Protein AF-A0A8W8HTF1-F1 (afdb_monomer_lite)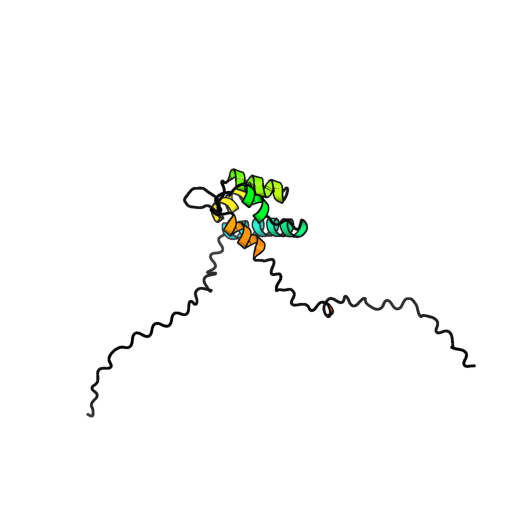

Radius of gyration: 29.57 Å; chains: 1; bounding box: 105×62×60 Å

Structure (mmCIF, N/CA/C/O backbone):
data_AF-A0A8W8HTF1-F1
#
_entry.id   AF-A0A8W8HTF1-F1
#
loop_
_atom_site.group_PDB
_atom_site.id
_atom_site.type_symbol
_atom_site.label_atom_id
_atom_site.label_alt_id
_atom_site.label_comp_id
_atom_site.label_asym_id
_atom_site.label_entity_id
_atom_site.label_seq_id
_atom_site.pdbx_PDB_ins_code
_atom_site.Cartn_x
_atom_site.Cartn_y
_atom_site.Cartn_z
_atom_site.occupancy
_atom_site.B_iso_or_equiv
_atom_site.auth_seq_id
_atom_site.auth_comp_id
_atom_site.auth_asym_id
_atom_site.auth_atom_id
_atom_site.pdbx_PDB_model_num
ATOM 1 N N . MET A 1 1 ? 49.459 -41.363 51.736 1.00 49.09 1 MET A N 1
ATOM 2 C CA . MET A 1 1 ? 48.622 -40.458 50.922 1.00 49.09 1 MET A CA 1
ATOM 3 C C . MET A 1 1 ? 47.721 -41.332 50.065 1.00 49.09 1 MET A C 1
ATOM 5 O O . MET A 1 1 ? 48.158 -41.874 49.061 1.00 49.09 1 MET A O 1
ATOM 9 N N . SER A 1 2 ? 46.520 -41.583 50.587 1.00 41.00 2 SER A N 1
ATOM 10 C CA . SER A 1 2 ? 45.342 -42.126 49.894 1.00 41.00 2 SER A CA 1
ATOM 11 C C . SER A 1 2 ? 44.974 -41.240 48.697 1.00 41.00 2 SER A C 1
ATOM 13 O O . SER A 1 2 ? 45.225 -40.044 48.755 1.00 41.00 2 SER A O 1
ATOM 15 N N . GLY A 1 3 ? 44.334 -41.679 47.624 1.00 37.00 3 GLY A N 1
ATOM 16 C CA . GLY A 1 3 ? 43.732 -42.953 47.269 1.00 37.00 3 GLY A CA 1
ATOM 17 C C . GLY A 1 3 ? 43.127 -42.813 45.860 1.00 37.00 3 GLY A C 1
ATOM 18 O O . GLY A 1 3 ? 42.951 -41.707 45.358 1.00 37.00 3 GLY A O 1
ATOM 19 N N . SER A 1 4 ? 42.873 -43.963 45.247 1.00 45.78 4 SER A N 1
ATOM 20 C CA . SER A 1 4 ? 42.176 -44.281 43.997 1.00 45.78 4 SER A CA 1
ATOM 21 C C . SER A 1 4 ? 41.142 -43.285 43.451 1.00 45.78 4 SER A C 1
ATOM 23 O O . SER A 1 4 ? 40.318 -42.770 44.200 1.00 45.78 4 SER A O 1
ATOM 25 N N . THR A 1 5 ? 41.034 -43.200 42.117 1.00 49.66 5 THR A N 1
ATOM 26 C CA . THR A 1 5 ? 39.832 -43.686 41.396 1.00 49.66 5 THR A CA 1
ATOM 27 C C . THR A 1 5 ? 40.019 -43.723 39.873 1.00 49.66 5 THR A C 1
ATOM 29 O O . THR A 1 5 ? 40.272 -42.724 39.209 1.00 49.66 5 THR A O 1
ATOM 32 N N . SER A 1 6 ? 39.856 -44.933 39.340 1.00 43.19 6 SER A N 1
ATOM 33 C CA . SER A 1 6 ? 39.466 -45.257 37.967 1.00 43.19 6 SER A CA 1
ATOM 34 C C . SER A 1 6 ? 38.016 -44.813 37.732 1.00 43.19 6 SER A C 1
ATOM 36 O O . SER A 1 6 ? 37.216 -44.880 38.666 1.00 43.19 6 SER A O 1
ATOM 38 N N . THR A 1 7 ? 37.633 -44.449 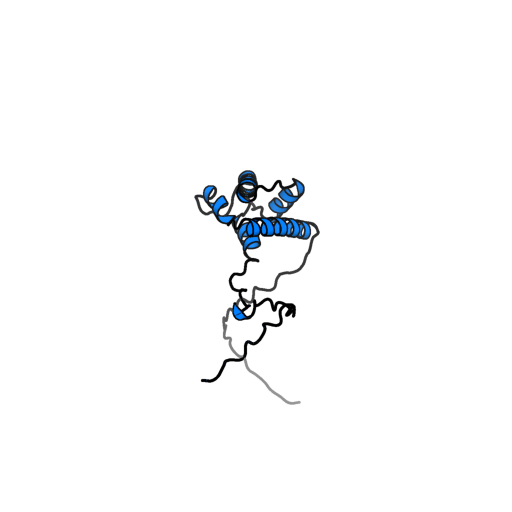36.504 1.00 54.41 7 THR A N 1
ATOM 39 C CA . THR A 1 7 ? 36.781 -45.268 35.604 1.00 54.41 7 THR A CA 1
ATOM 40 C C . THR A 1 7 ? 36.202 -44.390 34.490 1.00 54.41 7 THR A C 1
ATOM 42 O O . THR A 1 7 ? 35.588 -43.356 34.736 1.00 54.41 7 THR A O 1
ATOM 45 N N . PHE A 1 8 ? 36.403 -44.841 33.254 1.00 43.94 8 PHE A N 1
ATOM 46 C CA . PHE A 1 8 ? 35.753 -44.357 32.042 1.00 43.94 8 PHE A CA 1
ATOM 47 C C . PHE A 1 8 ? 34.225 -44.465 32.149 1.00 43.94 8 PHE A C 1
ATOM 49 O O . PHE A 1 8 ? 33.710 -45.532 32.478 1.00 43.94 8 PHE A O 1
ATOM 56 N N . LEU A 1 9 ? 33.499 -43.411 31.769 1.00 53.47 9 LEU A N 1
ATOM 57 C CA . LEU A 1 9 ? 32.093 -43.524 31.388 1.00 53.47 9 LEU A CA 1
ATOM 58 C C . LEU A 1 9 ? 31.930 -43.136 29.921 1.00 53.47 9 LEU A C 1
ATOM 60 O O . LEU A 1 9 ? 32.195 -42.010 29.503 1.00 53.47 9 LEU A O 1
ATOM 64 N N . ASN A 1 10 ? 31.533 -44.157 29.167 1.00 48.06 10 ASN A N 1
ATOM 65 C CA . ASN A 1 10 ? 31.105 -44.114 27.784 1.00 48.06 10 ASN A CA 1
ATOM 66 C C . ASN A 1 10 ? 29.938 -43.148 27.578 1.00 48.06 10 ASN A C 1
ATOM 68 O O . ASN A 1 10 ? 29.129 -42.897 28.470 1.00 48.06 10 ASN A O 1
ATOM 72 N N . GLY A 1 11 ? 29.871 -42.651 26.347 1.00 47.69 11 GLY A N 1
ATOM 73 C CA . GLY A 1 11 ? 28.908 -41.672 25.896 1.00 47.69 11 GLY A CA 1
ATOM 74 C C . GLY A 1 11 ? 27.442 -42.077 26.015 1.00 47.69 11 GLY A C 1
ATOM 75 O O . GLY A 1 11 ? 27.052 -43.243 26.036 1.00 47.69 11 GLY A O 1
ATOM 76 N N . SER A 1 12 ? 26.617 -41.041 25.982 1.00 51.06 12 SER A N 1
ATOM 77 C CA . SER A 1 12 ? 25.274 -41.077 25.425 1.00 51.06 12 SER A CA 1
ATOM 78 C C . SER A 1 12 ? 25.000 -39.694 24.850 1.00 51.06 12 SER A C 1
ATOM 80 O O . SER A 1 12 ? 24.803 -38.718 25.569 1.00 51.06 12 SER A O 1
ATOM 82 N N . CYS A 1 13 ? 25.084 -39.619 23.523 1.00 42.25 13 CYS A N 1
ATOM 83 C CA . CYS A 1 13 ? 24.590 -38.516 22.716 1.00 42.25 13 CYS A CA 1
ATOM 84 C C . CYS A 1 13 ? 23.071 -38.435 22.926 1.00 42.25 13 CYS A C 1
ATOM 86 O O . CYS A 1 13 ? 22.322 -39.252 22.396 1.00 42.25 13 CYS A O 1
ATOM 88 N N . GLY A 1 14 ? 22.634 -37.498 23.765 1.00 44.41 14 GLY A N 1
ATOM 89 C CA . GLY A 1 14 ? 21.229 -37.201 24.028 1.00 44.41 14 GLY A CA 1
ATOM 90 C C . GLY A 1 14 ? 20.835 -35.906 23.337 1.00 44.41 14 GLY A C 1
ATOM 91 O O . GLY A 1 14 ? 20.851 -34.840 23.943 1.00 44.41 14 GLY A O 1
ATOM 92 N N . PHE A 1 15 ? 20.514 -36.015 22.052 1.00 45.25 15 PHE A N 1
ATOM 93 C CA . PHE A 1 15 ? 19.847 -34.993 21.258 1.00 45.25 15 PHE A CA 1
ATOM 94 C C . PHE A 1 15 ? 18.491 -34.653 21.896 1.00 45.25 15 PHE A C 1
ATOM 96 O O . PHE A 1 15 ? 17.533 -35.412 21.775 1.00 45.25 15 PHE A O 1
ATOM 103 N N . LEU A 1 16 ? 18.406 -33.506 22.567 1.00 46.25 16 LEU A N 1
ATOM 104 C CA . LEU A 1 16 ? 17.140 -32.828 22.833 1.00 46.25 16 LEU A CA 1
ATOM 105 C C . LEU A 1 16 ? 17.274 -31.382 22.368 1.00 46.25 16 LEU A C 1
ATOM 107 O O . LEU A 1 16 ? 17.712 -30.483 23.082 1.00 46.25 16 LEU A O 1
ATOM 111 N N . SER A 1 17 ? 16.903 -31.194 21.105 1.00 52.06 17 SER A N 1
ATOM 112 C CA . SER A 1 17 ? 16.544 -29.914 20.523 1.00 52.06 17 SER A CA 1
ATOM 113 C C . SER A 1 17 ? 15.465 -29.239 21.369 1.00 52.06 17 SER A C 1
ATOM 115 O O . SER A 1 17 ? 14.351 -29.752 21.472 1.00 52.06 17 SER A O 1
ATOM 117 N N . ASN A 1 18 ? 15.747 -28.051 21.895 1.00 42.69 18 ASN A N 1
ATOM 118 C CA . ASN A 1 18 ? 14.688 -27.076 22.099 1.00 42.69 18 ASN A CA 1
ATOM 119 C C . ASN A 1 18 ? 15.193 -25.688 21.713 1.00 42.69 18 ASN A C 1
ATOM 121 O O . ASN A 1 18 ? 16.016 -25.064 22.381 1.00 42.69 18 ASN A O 1
ATOM 125 N N . THR A 1 19 ? 14.724 -25.262 20.551 1.00 51.53 19 THR A N 1
ATOM 126 C CA . THR A 1 19 ? 14.964 -23.982 19.905 1.00 51.53 19 THR A CA 1
ATOM 127 C C . THR A 1 19 ? 14.493 -22.830 20.789 1.00 51.53 19 THR A C 1
ATOM 129 O O . THR A 1 19 ? 13.339 -22.417 20.736 1.00 51.53 19 THR A O 1
ATOM 132 N N . GLY A 1 20 ? 15.417 -22.264 21.560 1.00 42.28 20 GLY A N 1
ATOM 133 C CA . GLY A 1 20 ? 15.279 -20.965 22.216 1.00 42.28 20 GLY A CA 1
ATOM 134 C C . GLY A 1 20 ? 15.794 -19.812 21.351 1.00 42.28 20 GLY A C 1
ATOM 135 O O . GLY A 1 20 ? 16.484 -18.935 21.854 1.00 42.28 20 GLY A O 1
ATOM 136 N N . HIS A 1 21 ? 15.509 -19.798 20.045 1.00 46.66 21 HIS A N 1
ATOM 137 C CA . HIS A 1 21 ? 15.813 -18.648 19.183 1.00 46.66 21 HIS A CA 1
ATOM 138 C C . HIS A 1 21 ? 14.661 -17.644 19.235 1.00 46.66 21 HIS A C 1
ATOM 140 O O . HIS A 1 21 ? 13.911 -17.492 18.281 1.00 46.66 21 HIS A O 1
ATOM 146 N N . ASN A 1 22 ? 14.501 -16.973 20.372 1.00 49.28 22 ASN A N 1
ATOM 147 C CA . ASN A 1 22 ? 13.604 -15.823 20.499 1.00 49.28 22 ASN A CA 1
ATOM 148 C C . ASN A 1 22 ? 14.156 -14.831 21.523 1.00 49.28 22 ASN A C 1
ATOM 150 O O . ASN A 1 22 ? 13.495 -14.532 22.504 1.00 49.28 22 ASN A O 1
ATOM 154 N N . CYS A 1 23 ? 15.384 -14.345 21.328 1.00 44.12 23 CYS A N 1
ATOM 155 C CA . CYS A 1 23 ? 15.911 -13.175 22.044 1.00 44.12 23 CYS A CA 1
ATOM 156 C C . CYS A 1 23 ? 17.149 -12.620 21.320 1.00 44.12 23 CYS A C 1
ATOM 158 O O . CYS A 1 23 ? 18.256 -12.610 21.849 1.00 44.12 23 CYS A O 1
ATOM 160 N N . VAL A 1 24 ? 16.972 -12.152 20.081 1.00 40.81 24 VAL A N 1
ATOM 161 C CA . VAL A 1 24 ? 17.959 -11.275 19.426 1.00 40.81 24 VAL A CA 1
ATOM 162 C C . VAL A 1 24 ? 17.253 -10.031 18.887 1.00 40.81 24 VAL A C 1
ATOM 164 O O . VAL A 1 24 ? 17.416 -9.648 17.739 1.00 40.81 24 VAL A O 1
ATOM 167 N N . TRP A 1 25 ? 16.506 -9.329 19.744 1.00 41.78 25 TRP A N 1
ATOM 168 C CA . TRP A 1 25 ? 16.214 -7.904 19.525 1.00 41.78 25 TRP A CA 1
ATOM 169 C C . TRP A 1 25 ? 17.401 -7.066 20.007 1.00 41.78 25 TRP A C 1
ATOM 171 O O . TRP A 1 25 ? 17.252 -6.122 20.776 1.00 41.78 25 TRP A O 1
ATOM 181 N N . ARG A 1 26 ? 18.615 -7.470 19.610 1.00 43.00 26 ARG A N 1
ATOM 182 C CA . ARG A 1 26 ? 19.876 -6.819 19.963 1.00 43.00 26 ARG A CA 1
ATOM 183 C C . ARG A 1 26 ? 19.874 -5.437 19.324 1.00 43.00 26 ARG A C 1
ATOM 185 O O . ARG A 1 26 ? 20.237 -5.271 18.164 1.00 43.00 26 ARG A O 1
ATOM 192 N N . ILE A 1 27 ? 19.415 -4.474 20.114 1.00 49.47 27 ILE A N 1
ATOM 193 C CA . ILE A 1 27 ? 19.353 -3.045 19.842 1.00 49.47 27 ILE A CA 1
ATOM 194 C C . ILE A 1 27 ? 20.704 -2.593 19.280 1.00 49.47 27 ILE A C 1
ATOM 196 O O . ILE A 1 27 ? 21.674 -2.368 19.999 1.00 49.47 27 ILE A O 1
ATOM 200 N N . ARG A 1 28 ? 20.756 -2.442 17.961 1.00 45.03 28 ARG A N 1
ATOM 201 C CA . ARG A 1 28 ? 21.493 -1.355 17.330 1.00 45.03 28 ARG A CA 1
ATOM 202 C C . ARG A 1 28 ? 20.441 -0.450 16.724 1.00 45.03 28 ARG A C 1
ATOM 204 O O . ARG A 1 28 ? 20.065 -0.612 15.569 1.00 45.03 28 ARG A O 1
ATOM 211 N N . LEU A 1 29 ? 19.920 0.459 17.545 1.00 49.69 29 LEU A N 1
ATOM 212 C CA . LEU A 1 29 ? 19.063 1.530 17.062 1.00 49.69 29 LEU A CA 1
ATOM 213 C C . LEU A 1 29 ? 19.958 2.518 16.310 1.00 49.69 29 LEU A C 1
ATOM 215 O O . LEU A 1 29 ? 20.513 3.452 16.879 1.00 49.69 29 LEU A O 1
ATOM 219 N N . THR A 1 30 ? 20.184 2.246 15.031 1.00 66.06 30 THR A N 1
ATOM 220 C CA . THR A 1 30 ? 20.751 3.231 14.116 1.00 66.06 30 THR A CA 1
ATOM 221 C C . THR A 1 30 ? 19.674 4.279 13.835 1.00 66.06 30 THR A C 1
ATOM 223 O O . THR A 1 30 ? 18.484 3.961 13.811 1.00 66.06 30 THR A O 1
ATOM 226 N N . MET A 1 31 ? 20.054 5.541 13.620 1.00 63.78 31 MET A N 1
ATOM 227 C CA . MET A 1 31 ? 19.083 6.609 13.332 1.00 63.78 31 MET A CA 1
ATOM 228 C C . MET A 1 31 ? 18.184 6.268 12.129 1.00 63.78 31 MET A C 1
ATOM 230 O O . MET A 1 31 ? 16.997 6.577 12.143 1.00 63.78 31 MET A O 1
ATOM 234 N N . ALA A 1 32 ? 18.714 5.543 11.137 1.00 66.06 32 ALA A N 1
ATOM 235 C CA . ALA A 1 32 ? 17.951 5.042 9.994 1.00 66.06 32 ALA A CA 1
ATOM 236 C C . ALA A 1 32 ? 16.826 4.067 10.399 1.00 66.06 32 ALA A C 1
ATOM 238 O O . ALA A 1 32 ? 15.717 4.154 9.876 1.00 66.06 32 ALA A O 1
ATOM 239 N N . ALA A 1 33 ? 17.074 3.184 11.374 1.00 72.19 33 ALA A N 1
ATOM 240 C CA . ALA A 1 33 ? 16.054 2.269 11.883 1.00 72.19 33 ALA A CA 1
ATOM 241 C C . ALA A 1 33 ? 14.939 3.010 12.642 1.00 72.19 33 ALA A C 1
ATOM 243 O O . ALA A 1 33 ? 13.774 2.635 12.530 1.00 72.19 33 ALA A O 1
ATOM 244 N N . ALA A 1 34 ? 15.274 4.083 13.367 1.00 77.81 34 ALA A N 1
ATOM 245 C CA . ALA A 1 34 ? 14.283 4.913 14.055 1.00 77.81 34 ALA A CA 1
ATOM 246 C C . ALA A 1 34 ? 13.373 5.666 13.066 1.00 77.81 34 ALA A C 1
ATOM 248 O O . ALA A 1 34 ? 12.158 5.715 13.258 1.00 77.81 34 ALA A O 1
ATOM 249 N N . VAL A 1 35 ? 13.936 6.196 11.973 1.00 82.25 35 VAL A N 1
ATOM 250 C CA . VAL A 1 35 ? 13.150 6.836 10.904 1.00 82.25 35 VAL A CA 1
ATOM 251 C C . VAL A 1 35 ? 12.218 5.821 10.237 1.00 82.25 35 VAL A C 1
ATOM 253 O O . VAL A 1 35 ? 11.025 6.094 10.107 1.00 82.25 35 VAL A O 1
ATOM 256 N N . ALA A 1 36 ? 12.716 4.622 9.908 1.00 85.25 36 ALA A N 1
ATOM 257 C CA . ALA A 1 36 ? 11.899 3.551 9.330 1.00 85.25 36 ALA A CA 1
ATOM 258 C C . ALA A 1 36 ? 10.686 3.206 10.213 1.00 85.25 36 ALA A C 1
ATOM 260 O O . ALA A 1 36 ? 9.559 3.135 9.725 1.00 85.25 36 ALA A O 1
ATOM 261 N N . GLN A 1 37 ? 10.895 3.079 11.528 1.00 85.44 37 GLN A N 1
ATOM 262 C CA . GLN A 1 37 ? 9.817 2.820 12.488 1.00 85.44 37 GLN A CA 1
ATOM 263 C C . GLN A 1 37 ? 8.781 3.952 12.545 1.00 85.44 37 GLN A C 1
ATOM 265 O O . GLN A 1 37 ? 7.583 3.689 12.693 1.00 85.44 37 GLN A O 1
ATOM 270 N N . GLY A 1 38 ? 9.214 5.209 12.419 1.00 87.88 38 GLY A N 1
ATOM 271 C CA . GLY A 1 38 ? 8.312 6.360 12.354 1.00 87.88 38 GLY A CA 1
ATOM 272 C C . GLY A 1 38 ? 7.406 6.312 11.122 1.00 87.88 38 GLY A C 1
ATOM 273 O O . GLY A 1 38 ? 6.192 6.505 11.228 1.00 87.88 38 GLY A O 1
ATOM 274 N N . VAL A 1 39 ? 7.977 5.986 9.961 1.00 88.88 39 VAL A N 1
ATOM 275 C CA . VAL A 1 39 ? 7.235 5.829 8.702 1.00 88.88 39 VAL A CA 1
ATOM 276 C C . VAL A 1 39 ? 6.259 4.651 8.781 1.00 88.88 39 VAL A C 1
ATOM 278 O O . VAL A 1 39 ? 5.079 4.806 8.467 1.00 88.88 39 VAL A O 1
ATOM 281 N N . GLU A 1 40 ? 6.703 3.500 9.284 1.00 89.69 40 GLU A N 1
ATOM 282 C CA . GLU A 1 40 ? 5.856 2.318 9.496 1.00 89.69 40 GLU A CA 1
ATOM 283 C C . GLU A 1 40 ? 4.691 2.604 10.442 1.00 89.69 40 GLU A C 1
ATOM 285 O O . GLU A 1 40 ? 3.563 2.192 10.183 1.00 89.69 40 GLU A O 1
ATOM 290 N N . SER A 1 41 ? 4.929 3.368 11.509 1.00 88.81 41 SER A N 1
ATOM 291 C CA . SER A 1 41 ? 3.881 3.754 12.456 1.00 88.81 41 SER A CA 1
ATOM 292 C C . SER A 1 41 ? 2.828 4.651 11.804 1.00 88.81 41 SER A C 1
ATOM 294 O O . SER A 1 41 ? 1.634 4.457 12.030 1.00 88.81 41 SER A O 1
ATOM 296 N N . ARG A 1 42 ? 3.238 5.590 10.939 1.00 88.88 42 ARG A N 1
ATOM 297 C CA . ARG A 1 42 ? 2.306 6.419 10.152 1.00 88.88 42 ARG A CA 1
ATOM 298 C C . ARG A 1 42 ? 1.464 5.566 9.204 1.00 88.88 42 ARG A C 1
ATOM 300 O O . ARG A 1 42 ? 0.241 5.702 9.183 1.00 88.88 42 ARG A O 1
ATOM 307 N N . ILE A 1 43 ? 2.108 4.668 8.458 1.00 90.19 43 ILE A N 1
ATOM 308 C CA . ILE A 1 43 ? 1.449 3.726 7.541 1.00 90.19 43 ILE A CA 1
ATOM 309 C C . ILE A 1 43 ? 0.444 2.856 8.304 1.00 90.19 43 ILE A C 1
ATOM 311 O O . ILE A 1 43 ? -0.699 2.716 7.870 1.00 90.19 43 ILE A O 1
ATOM 315 N N . ARG A 1 44 ? 0.833 2.333 9.470 1.00 88.12 44 ARG A N 1
ATOM 316 C CA . ARG A 1 44 ? -0.020 1.514 10.336 1.00 88.12 44 ARG A CA 1
ATOM 317 C C . ARG A 1 44 ? -1.268 2.268 10.778 1.00 88.12 44 ARG A C 1
ATOM 319 O O . ARG A 1 44 ? -2.371 1.751 10.618 1.00 88.12 44 ARG A O 1
ATOM 326 N N . THR A 1 45 ? -1.118 3.493 11.280 1.00 87.19 45 THR A N 1
ATOM 327 C CA . THR A 1 45 ? -2.257 4.324 11.701 1.00 87.19 45 THR A CA 1
ATOM 328 C C . THR A 1 45 ? -3.234 4.548 10.547 1.00 87.19 45 THR A C 1
ATOM 330 O O . THR A 1 45 ? -4.446 4.422 10.728 1.00 87.19 45 THR A O 1
ATOM 333 N N . LEU A 1 46 ? -2.729 4.815 9.339 1.00 89.12 46 LEU A N 1
ATOM 334 C CA . LEU A 1 46 ? -3.565 5.010 8.152 1.00 89.12 46 LEU A CA 1
ATOM 335 C C . LEU A 1 46 ? -4.285 3.727 7.727 1.00 89.12 46 LEU A C 1
ATOM 337 O O . LEU A 1 46 ? -5.490 3.764 7.474 1.00 89.12 46 LEU A O 1
ATOM 341 N N . ALA A 1 47 ? -3.578 2.597 7.689 1.00 88.31 47 ALA A N 1
ATOM 342 C CA . ALA A 1 47 ? -4.157 1.299 7.354 1.00 88.31 47 ALA A CA 1
ATOM 343 C C . ALA A 1 47 ? -5.272 0.909 8.338 1.00 88.31 47 ALA A C 1
ATOM 345 O O . ALA A 1 47 ? -6.345 0.470 7.923 1.00 88.31 47 ALA A O 1
ATOM 346 N N . GLN A 1 48 ? -5.059 1.152 9.635 1.00 85.50 48 GLN A N 1
ATOM 347 C CA . GLN A 1 48 ? -6.049 0.899 10.684 1.00 85.50 48 GLN A CA 1
ATOM 348 C C . GLN A 1 48 ? -7.255 1.835 10.588 1.00 85.50 48 GLN A C 1
ATOM 350 O O . GLN A 1 48 ? -8.391 1.371 10.684 1.00 85.50 48 GLN A O 1
ATOM 355 N N . THR A 1 49 ? -7.023 3.129 10.353 1.00 86.25 49 THR A N 1
ATOM 356 C CA . THR A 1 49 ? -8.090 4.135 10.217 1.00 86.25 49 THR A CA 1
ATOM 357 C C . THR A 1 49 ? -8.993 3.812 9.032 1.00 86.25 49 THR A C 1
ATOM 359 O O . THR A 1 49 ? -10.214 3.863 9.145 1.00 86.25 49 THR A O 1
ATOM 362 N N . LYS A 1 50 ? -8.394 3.416 7.904 1.00 87.25 50 LYS A N 1
ATOM 363 C CA . LYS A 1 50 ? -9.125 3.055 6.685 1.00 87.25 50 LYS A CA 1
ATOM 364 C C . LYS A 1 50 ? -9.639 1.611 6.684 1.00 87.25 50 LYS A C 1
ATOM 366 O O . LYS A 1 50 ? -10.403 1.256 5.795 1.00 87.25 50 LYS A O 1
ATOM 371 N N . ARG A 1 51 ? -9.240 0.788 7.664 1.00 85.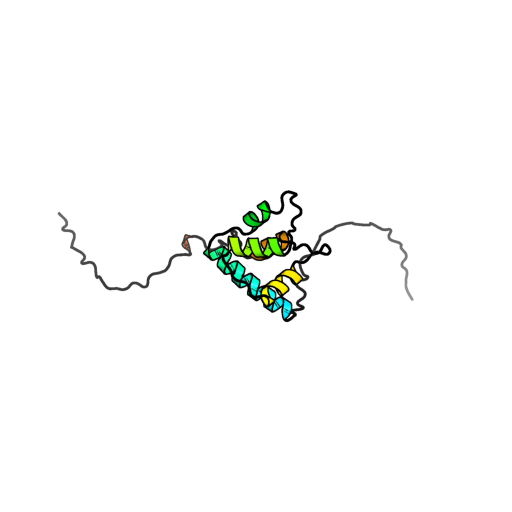56 51 ARG A N 1
ATOM 372 C CA . ARG A 1 51 ? -9.548 -0.654 7.754 1.00 85.56 51 ARG A CA 1
ATOM 373 C C . ARG A 1 51 ? -9.138 -1.435 6.499 1.00 85.56 51 ARG A C 1
ATOM 375 O O . ARG A 1 51 ? -9.839 -2.346 6.068 1.00 85.56 51 ARG A O 1
ATOM 382 N N . ILE A 1 52 ? -7.985 -1.089 5.931 1.00 87.56 52 ILE A N 1
ATOM 383 C CA . ILE A 1 52 ? -7.482 -1.679 4.687 1.00 87.56 52 ILE A CA 1
ATOM 384 C C . ILE A 1 52 ? -6.441 -2.755 4.993 1.00 87.56 52 ILE A C 1
ATOM 386 O O . ILE A 1 52 ? -5.504 -2.523 5.755 1.00 87.56 52 ILE A O 1
ATOM 390 N N . ARG A 1 53 ? -6.573 -3.920 4.347 1.00 87.25 53 ARG A N 1
ATOM 391 C CA . ARG A 1 53 ? -5.539 -4.961 4.333 1.00 87.25 53 ARG A CA 1
ATOM 392 C C . ARG A 1 53 ? -4.573 -4.688 3.187 1.00 87.25 53 ARG A C 1
ATOM 394 O O . ARG A 1 53 ? -4.894 -4.924 2.027 1.00 87.25 53 ARG A O 1
ATOM 401 N N . ILE A 1 54 ? -3.380 -4.195 3.508 1.00 88.62 54 ILE A N 1
ATOM 402 C CA . ILE A 1 54 ? -2.391 -3.803 2.489 1.00 88.62 54 ILE A CA 1
ATOM 403 C C . ILE A 1 54 ? -1.940 -5.020 1.663 1.00 88.62 54 ILE A C 1
ATOM 405 O O . ILE A 1 54 ? -1.709 -4.910 0.462 1.00 88.62 54 ILE A O 1
ATOM 409 N N . LYS A 1 55 ? -1.895 -6.203 2.288 1.00 89.81 55 LYS A N 1
ATOM 410 C CA . LYS A 1 55 ? -1.531 -7.469 1.643 1.00 89.81 55 LYS A CA 1
ATOM 411 C C . LYS A 1 55 ? -2.350 -7.772 0.383 1.00 89.81 55 LYS A C 1
ATOM 413 O O . LYS A 1 55 ? -1.800 -8.349 -0.549 1.00 89.81 55 LYS A O 1
ATOM 418 N N . ASP A 1 56 ? -3.628 -7.403 0.344 1.00 90.50 56 ASP A N 1
ATOM 419 C CA . ASP A 1 56 ? -4.510 -7.723 -0.786 1.00 90.50 56 ASP A CA 1
ATOM 420 C C . ASP A 1 56 ? -4.098 -6.957 -2.054 1.00 90.50 56 ASP A C 1
ATOM 422 O O . ASP A 1 56 ? -4.100 -7.525 -3.138 1.00 90.50 56 ASP A O 1
ATOM 426 N N . TYR A 1 57 ? -3.594 -5.728 -1.913 1.00 91.75 57 TYR A N 1
ATOM 427 C CA . TYR A 1 57 ? -3.109 -4.919 -3.040 1.00 91.75 57 TYR A CA 1
ATOM 428 C C . TYR A 1 57 ? -1.817 -5.463 -3.658 1.00 91.75 57 TYR A C 1
ATOM 430 O O . TYR A 1 57 ? -1.564 -5.270 -4.844 1.00 91.75 57 TYR A O 1
ATOM 438 N N . PHE A 1 58 ? -0.985 -6.144 -2.868 1.00 90.94 58 PHE A N 1
ATOM 439 C CA . PHE A 1 58 ? 0.249 -6.749 -3.371 1.00 90.94 58 PHE A CA 1
ATOM 440 C C . PHE A 1 58 ? 0.006 -8.078 -4.099 1.00 90.94 58 PHE A C 1
ATOM 442 O O . PHE A 1 58 ? 0.804 -8.450 -4.960 1.00 90.94 58 PHE A O 1
ATOM 449 N N . GLN A 1 59 ? -1.091 -8.780 -3.792 1.00 89.38 59 GLN A N 1
ATOM 450 C CA . GLN A 1 59 ? -1.418 -10.071 -4.413 1.00 89.38 59 GLN A CA 1
ATOM 451 C C . GLN A 1 59 ? -1.662 -9.950 -5.924 1.00 89.38 59 GLN A C 1
ATOM 453 O O . GLN A 1 59 ? -1.315 -10.868 -6.664 1.00 89.38 59 GLN A O 1
ATOM 458 N N . ASP A 1 60 ? -2.171 -8.808 -6.393 1.00 88.94 60 ASP A N 1
ATOM 459 C CA . ASP A 1 60 ? -2.403 -8.561 -7.822 1.00 88.94 60 ASP A CA 1
ATOM 460 C C . ASP A 1 60 ? -1.100 -8.538 -8.643 1.00 88.94 60 ASP A C 1
ATOM 462 O O . ASP A 1 60 ? -1.081 -8.912 -9.822 1.00 88.94 60 ASP A O 1
ATOM 466 N N . PHE A 1 61 ? 0.005 -8.120 -8.018 1.00 87.19 61 PHE A N 1
ATOM 467 C CA . PHE A 1 61 ? 1.319 -8.028 -8.657 1.00 87.19 61 PHE A CA 1
ATOM 468 C C . PHE A 1 61 ? 2.145 -9.309 -8.504 1.00 87.19 61 PHE A C 1
ATOM 470 O O . PHE A 1 61 ? 2.962 -9.608 -9.375 1.00 87.19 61 PHE A O 1
ATOM 477 N N . ASP A 1 62 ? 1.911 -10.092 -7.449 1.00 89.06 62 ASP A N 1
ATOM 478 C CA . ASP A 1 62 ? 2.647 -11.324 -7.158 1.00 89.06 62 ASP A CA 1
ATOM 479 C C . ASP A 1 62 ? 1.853 -12.594 -7.513 1.00 89.06 62 ASP A C 1
ATOM 481 O O . ASP A 1 62 ? 1.453 -13.394 -6.664 1.00 89.06 62 ASP A O 1
ATOM 485 N N . LYS A 1 63 ? 1.650 -12.814 -8.817 1.00 87.50 63 LYS A N 1
ATOM 486 C CA . LYS A 1 63 ? 0.908 -13.983 -9.331 1.00 87.50 63 LYS A CA 1
ATOM 487 C C . LYS A 1 63 ? 1.566 -15.322 -8.986 1.00 87.50 63 LYS A C 1
ATOM 489 O O . LYS A 1 63 ? 0.876 -16.331 -8.856 1.00 87.50 63 LYS A O 1
ATOM 494 N N . LEU A 1 64 ? 2.894 -15.335 -8.860 1.00 88.56 64 LEU A N 1
ATOM 495 C CA . LEU A 1 64 ? 3.682 -16.533 -8.558 1.00 88.56 64 LEU A CA 1
ATOM 496 C C . LEU A 1 64 ? 3.834 -16.780 -7.050 1.00 88.56 64 LEU A C 1
ATOM 498 O O . LEU A 1 64 ? 4.431 -17.785 -6.671 1.00 88.56 64 LEU A O 1
ATOM 502 N N . LYS A 1 65 ? 3.283 -15.905 -6.194 1.00 85.69 65 LYS A N 1
ATOM 503 C CA . LYS A 1 65 ? 3.403 -15.972 -4.728 1.00 85.69 65 LYS A CA 1
ATOM 504 C C . LYS A 1 65 ? 4.864 -16.014 -4.256 1.00 85.69 65 LYS A C 1
ATOM 506 O O . LYS A 1 65 ? 5.196 -16.723 -3.306 1.00 85.69 65 LYS A O 1
ATOM 511 N N . GLY A 1 66 ? 5.740 -15.274 -4.933 1.00 86.69 66 GLY A N 1
ATOM 512 C CA . GLY A 1 66 ? 7.158 -15.152 -4.595 1.00 86.69 66 GLY A CA 1
ATOM 513 C C . GLY A 1 66 ? 7.432 -14.277 -3.366 1.00 86.69 66 GLY A C 1
ATOM 514 O O . GLY A 1 66 ? 8.544 -14.288 -2.843 1.00 86.69 66 GLY A O 1
ATOM 515 N N . GLY A 1 67 ? 6.444 -13.520 -2.889 1.00 89.69 67 GLY A N 1
ATOM 516 C CA . GLY A 1 67 ? 6.542 -12.652 -1.718 1.00 89.69 67 GLY A CA 1
ATOM 517 C C . GLY A 1 67 ? 7.370 -11.382 -1.937 1.00 89.69 67 GLY A C 1
ATOM 518 O O . GLY A 1 67 ? 7.728 -10.710 -0.968 1.00 89.69 67 GLY A O 1
ATOM 519 N N . ALA A 1 68 ? 7.680 -11.042 -3.190 1.00 91.38 68 ALA A N 1
ATOM 520 C CA . ALA A 1 68 ? 8.474 -9.876 -3.556 1.00 91.38 68 ALA A CA 1
ATOM 521 C C . ALA A 1 68 ? 7.869 -9.137 -4.756 1.00 91.38 68 ALA A C 1
ATOM 523 O O . ALA A 1 68 ? 7.283 -9.748 -5.645 1.00 91.38 68 ALA A O 1
ATOM 524 N N . VAL A 1 69 ? 8.033 -7.816 -4.782 1.00 92.88 69 VAL A N 1
ATOM 525 C CA . VAL A 1 69 ? 7.559 -6.934 -5.860 1.00 92.88 69 VAL A CA 1
ATOM 526 C C . VAL A 1 69 ? 8.651 -5.946 -6.254 1.00 92.88 69 VAL A C 1
ATOM 528 O O . VAL A 1 69 ? 9.603 -5.717 -5.508 1.00 92.88 69 VAL A O 1
ATOM 531 N N . THR A 1 70 ? 8.539 -5.345 -7.436 1.00 92.94 70 THR A N 1
ATOM 532 C CA . THR A 1 70 ? 9.472 -4.279 -7.843 1.00 92.94 70 THR A CA 1
ATOM 533 C C . THR A 1 70 ? 9.241 -2.998 -7.035 1.00 92.94 70 THR A C 1
ATOM 535 O O . THR A 1 70 ? 8.141 -2.759 -6.537 1.00 92.94 70 THR A O 1
ATOM 538 N N . GLU A 1 71 ? 10.259 -2.141 -6.937 1.00 91.25 71 GLU A N 1
ATOM 539 C CA . GLU A 1 71 ? 10.196 -0.862 -6.210 1.00 91.25 71 GLU A CA 1
ATOM 540 C C . GLU A 1 71 ? 9.004 0.010 -6.647 1.00 91.25 71 GLU A C 1
ATOM 542 O O . GLU A 1 71 ? 8.202 0.458 -5.827 1.00 91.25 71 GLU A O 1
ATOM 547 N N . ASN A 1 72 ? 8.827 0.181 -7.958 1.00 91.12 72 ASN A N 1
ATOM 548 C CA . ASN A 1 72 ? 7.739 0.989 -8.507 1.00 91.12 72 ASN A CA 1
ATOM 549 C C . ASN A 1 72 ? 6.358 0.408 -8.174 1.00 91.12 72 ASN A C 1
ATOM 551 O O . ASN A 1 72 ? 5.426 1.150 -7.862 1.00 91.12 72 ASN A O 1
ATOM 555 N N . GLN A 1 73 ? 6.216 -0.921 -8.226 1.00 91.94 73 GLN A N 1
ATOM 556 C CA . GLN A 1 73 ? 4.975 -1.591 -7.830 1.00 91.94 73 GLN A CA 1
ATOM 557 C C . GLN A 1 73 ? 4.716 -1.406 -6.336 1.00 91.94 73 GLN A C 1
ATOM 559 O O . GLN A 1 73 ? 3.577 -1.148 -5.955 1.00 91.94 73 GLN A O 1
ATOM 564 N N . PHE A 1 74 ? 5.762 -1.467 -5.506 1.00 92.06 74 PHE A N 1
ATOM 565 C CA . PHE A 1 74 ? 5.644 -1.297 -4.065 1.00 92.06 74 PHE A CA 1
ATOM 566 C C . PHE A 1 74 ? 5.035 0.059 -3.696 1.00 92.06 74 PHE A C 1
ATOM 568 O O . PHE A 1 74 ? 3.997 0.121 -3.032 1.00 92.06 74 PHE A O 1
ATOM 575 N N . PHE A 1 75 ? 5.611 1.150 -4.204 1.00 90.44 75 PHE A N 1
ATOM 576 C CA . PHE A 1 75 ? 5.097 2.494 -3.931 1.00 90.44 75 PHE A CA 1
ATOM 577 C C . PHE A 1 75 ? 3.725 2.742 -4.558 1.00 90.44 75 PHE A C 1
ATOM 579 O O . PHE A 1 75 ? 2.875 3.385 -3.941 1.00 90.44 75 PHE A O 1
ATOM 586 N N . ARG A 1 76 ? 3.458 2.181 -5.744 1.00 90.94 76 ARG A N 1
ATOM 587 C CA . ARG A 1 76 ? 2.136 2.274 -6.375 1.00 90.94 76 ARG A CA 1
ATOM 588 C C . ARG A 1 76 ? 1.053 1.576 -5.548 1.00 90.94 76 ARG A C 1
ATOM 590 O O . ARG A 1 76 ? -0.051 2.108 -5.441 1.00 90.94 76 ARG A O 1
ATOM 597 N N . CYS A 1 77 ? 1.361 0.435 -4.929 1.00 91.31 77 CYS A N 1
ATOM 598 C CA . CYS A 1 77 ? 0.444 -0.247 -4.012 1.00 91.31 77 CYS A CA 1
ATOM 599 C C . CYS A 1 77 ? 0.157 0.608 -2.777 1.00 91.31 77 CYS A C 1
ATOM 601 O O . CYS A 1 77 ? -1.004 0.792 -2.421 1.00 91.31 77 CYS A O 1
ATOM 603 N N . LEU A 1 78 ? 1.193 1.184 -2.156 1.00 90.06 78 LEU A N 1
ATOM 604 C CA . LEU A 1 78 ? 1.028 2.061 -0.991 1.00 90.06 78 LEU A CA 1
ATOM 605 C C . LEU A 1 78 ? 0.202 3.306 -1.319 1.00 90.06 78 LEU A C 1
ATOM 607 O O . LEU A 1 78 ? -0.680 3.685 -0.546 1.00 90.06 78 LEU A O 1
ATOM 611 N N . TRP A 1 79 ? 0.430 3.899 -2.490 1.00 90.56 79 TRP A N 1
ATOM 612 C CA . TRP A 1 79 ? -0.387 4.992 -2.996 1.00 90.56 79 TRP A CA 1
ATOM 613 C C . TRP A 1 79 ? -1.848 4.580 -3.164 1.00 90.56 79 TRP A C 1
ATOM 615 O O . TRP A 1 79 ? -2.745 5.255 -2.672 1.00 90.56 79 TRP A O 1
ATOM 625 N N . SER A 1 80 ? -2.101 3.461 -3.843 1.00 89.19 80 SER A N 1
ATOM 626 C CA . SER A 1 80 ? -3.462 3.008 -4.132 1.00 89.19 80 SER A CA 1
ATOM 627 C C . SER A 1 80 ? -4.220 2.580 -2.875 1.00 89.19 80 SER A C 1
ATOM 629 O O . SER A 1 80 ? -5.425 2.798 -2.791 1.00 89.19 80 SER A O 1
ATOM 631 N N . ALA A 1 81 ? -3.533 1.972 -1.907 1.00 87.06 81 ALA A N 1
ATOM 632 C CA . ALA A 1 81 ? -4.139 1.502 -0.668 1.00 87.06 81 ALA A CA 1
ATOM 633 C C . ALA A 1 81 ? -4.370 2.653 0.321 1.00 87.06 81 ALA A C 1
ATOM 635 O O . ALA A 1 81 ? -5.437 2.771 0.916 1.00 87.06 81 ALA A O 1
ATOM 636 N N . LEU A 1 82 ? -3.376 3.522 0.519 1.00 86.06 82 LEU A N 1
ATOM 637 C CA . LEU A 1 82 ? -3.396 4.510 1.601 1.00 86.06 82 LEU A CA 1
ATOM 638 C C . LEU A 1 82 ? -3.604 5.943 1.115 1.00 86.06 82 LEU A C 1
ATOM 640 O O . LEU A 1 82 ? -3.895 6.805 1.944 1.00 86.06 82 LEU A O 1
ATOM 644 N N . GLY A 1 83 ? -3.502 6.220 -0.185 1.00 83.12 83 G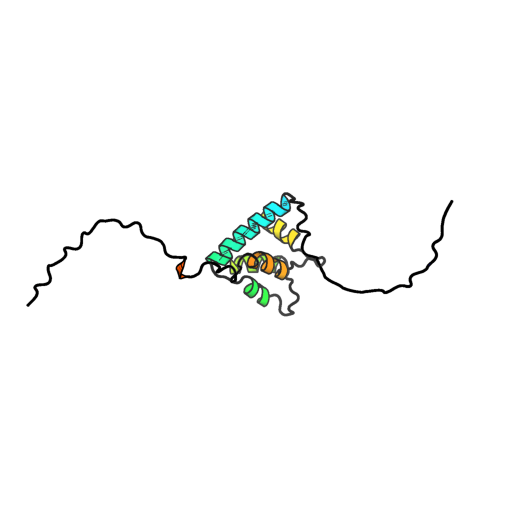LY A N 1
ATOM 645 C CA . GLY A 1 83 ? -3.533 7.581 -0.733 1.00 83.12 83 GLY A CA 1
ATOM 646 C C . GLY A 1 83 ? -2.417 8.467 -0.177 1.00 83.12 83 GLY A C 1
ATOM 647 O O . GLY A 1 83 ? -2.601 9.675 -0.062 1.00 83.12 83 GLY A O 1
ATOM 648 N N . LEU A 1 84 ? -1.309 7.866 0.268 1.00 78.06 84 LEU A N 1
ATOM 649 C CA . LEU A 1 84 ? -0.241 8.565 0.972 1.00 78.06 84 LEU A CA 1
ATOM 650 C C . LEU A 1 84 ? 0.840 9.023 -0.011 1.00 78.06 84 LEU A C 1
ATOM 652 O O . LEU A 1 84 ? 1.511 8.198 -0.629 1.00 78.06 84 LEU A O 1
ATOM 656 N N . GLN A 1 85 ? 1.059 10.337 -0.073 1.00 77.81 85 GLN A N 1
ATOM 657 C CA . GLN A 1 85 ? 2.287 10.916 -0.615 1.00 77.81 85 GLN A CA 1
ATOM 658 C C . GLN A 1 85 ? 3.430 10.666 0.365 1.00 77.81 85 GLN A C 1
ATOM 660 O O . GLN A 1 85 ? 3.465 11.238 1.454 1.00 77.81 85 GLN A O 1
ATOM 665 N N . MET A 1 86 ? 4.342 9.772 -0.00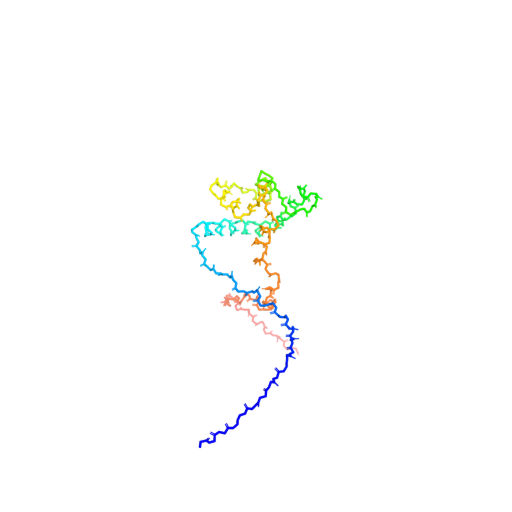9 1.00 80.44 86 MET A N 1
ATOM 666 C CA . MET A 1 86 ? 5.573 9.534 0.736 1.00 80.44 86 MET A CA 1
ATOM 667 C C . MET A 1 86 ? 6.667 10.481 0.250 1.00 80.44 86 MET A C 1
ATOM 669 O O . MET A 1 86 ? 6.793 10.705 -0.952 1.00 80.44 86 MET A O 1
ATOM 673 N N . ASP A 1 87 ? 7.454 11.019 1.183 1.00 89.12 87 ASP A N 1
ATOM 674 C CA . ASP A 1 87 ? 8.649 11.781 0.828 1.00 89.12 87 ASP A CA 1
ATOM 675 C C . ASP A 1 87 ? 9.733 10.840 0.278 1.00 89.12 87 ASP A C 1
ATOM 677 O O . ASP A 1 87 ? 9.802 9.665 0.653 1.00 89.12 87 ASP A O 1
ATOM 681 N N . ALA A 1 88 ? 10.606 11.353 -0.589 1.00 88.06 88 ALA A N 1
ATOM 682 C CA . ALA A 1 88 ? 11.653 10.556 -1.231 1.00 88.06 88 ALA A CA 1
ATOM 683 C C . ALA A 1 88 ? 12.613 9.928 -0.205 1.00 88.06 88 ALA A C 1
ATOM 685 O O . ALA A 1 88 ? 13.082 8.806 -0.385 1.00 88.06 88 ALA A O 1
ATOM 686 N N . LYS A 1 89 ? 12.864 10.628 0.909 1.00 88.81 89 LYS A N 1
ATOM 687 C CA . LYS A 1 89 ? 13.699 10.133 2.012 1.00 88.81 89 LYS A CA 1
ATOM 688 C C . LYS A 1 89 ? 13.051 8.952 2.733 1.00 88.81 89 LYS A C 1
ATOM 690 O O . LYS A 1 89 ? 13.711 7.945 2.968 1.00 88.81 89 LYS A O 1
ATOM 695 N N . ASP A 1 90 ? 11.761 9.064 3.046 1.00 89.25 90 ASP A N 1
ATOM 696 C CA . ASP A 1 90 ? 10.992 8.004 3.709 1.00 89.25 90 ASP A CA 1
ATOM 697 C C . ASP A 1 90 ? 10.912 6.753 2.820 1.00 89.25 90 ASP A C 1
ATOM 699 O O . ASP A 1 90 ? 11.049 5.624 3.298 1.00 89.25 90 ASP A O 1
ATOM 703 N N . ALA A 1 91 ? 10.718 6.962 1.515 1.00 89.44 91 ALA A N 1
ATOM 704 C CA . ALA A 1 91 ? 10.678 5.910 0.508 1.00 89.44 91 ALA A CA 1
ATOM 705 C C . ALA A 1 91 ? 12.009 5.145 0.421 1.00 89.44 91 ALA A C 1
ATOM 707 O O . ALA A 1 91 ? 12.014 3.915 0.485 1.00 89.44 91 ALA A O 1
ATOM 708 N N . GLU A 1 92 ? 13.134 5.859 0.351 1.00 90.06 92 GLU A N 1
ATOM 709 C CA . GLU A 1 92 ? 14.466 5.250 0.289 1.00 90.06 92 GLU A CA 1
ATOM 710 C C . GLU A 1 92 ? 14.781 4.440 1.557 1.00 90.06 92 GLU A C 1
ATOM 712 O O . GLU A 1 92 ? 15.308 3.333 1.475 1.00 90.06 92 GLU A O 1
ATOM 717 N N . VAL A 1 93 ? 14.387 4.932 2.736 1.00 90.44 93 VAL A N 1
ATOM 718 C CA . VAL A 1 93 ? 14.580 4.209 4.004 1.00 90.44 93 VAL A CA 1
ATOM 719 C C . VAL A 1 93 ? 13.783 2.900 4.035 1.00 90.44 93 VAL A C 1
ATOM 721 O O . VAL A 1 93 ? 14.320 1.861 4.429 1.00 90.44 93 VAL A O 1
ATOM 724 N N . LEU A 1 94 ? 12.518 2.916 3.596 1.00 88.81 94 LEU A N 1
ATOM 725 C CA . LEU A 1 94 ? 11.714 1.692 3.504 1.00 88.81 94 LEU A CA 1
ATOM 726 C C . LEU A 1 94 ? 12.294 0.711 2.490 1.00 88.81 94 LEU A C 1
ATOM 728 O O . LEU A 1 94 ? 12.401 -0.481 2.779 1.00 88.81 94 LEU A O 1
ATOM 732 N N . LYS A 1 95 ? 12.700 1.210 1.321 1.00 89.56 95 LYS A N 1
ATOM 733 C CA . LYS A 1 95 ? 13.357 0.402 0.297 1.00 89.56 95 LYS A CA 1
ATOM 734 C C . LYS A 1 95 ? 14.576 -0.294 0.882 1.00 89.56 95 LYS A C 1
ATOM 736 O O . LYS A 1 95 ? 14.633 -1.515 0.852 1.00 89.56 95 LYS A O 1
ATOM 741 N N . GLN A 1 96 ? 15.508 0.452 1.469 1.00 89.25 96 GLN A N 1
ATOM 742 C CA . GLN A 1 96 ? 16.737 -0.108 2.032 1.00 89.25 96 GLN A CA 1
ATOM 743 C C . GLN A 1 96 ? 16.470 -1.161 3.112 1.00 89.25 96 GLN A C 1
ATOM 745 O O . GLN A 1 96 ? 17.199 -2.146 3.193 1.00 89.25 96 GLN A O 1
ATOM 750 N N . LYS A 1 97 ? 15.412 -0.990 3.915 1.00 89.12 97 LYS A N 1
ATOM 751 C CA . LYS A 1 97 ? 15.036 -1.953 4.958 1.00 89.12 97 LYS A CA 1
ATOM 752 C C . LYS A 1 97 ? 14.503 -3.276 4.395 1.00 89.12 97 LYS A C 1
ATOM 754 O O . LYS A 1 97 ? 14.803 -4.326 4.957 1.00 89.12 97 LYS A O 1
ATOM 759 N N . TYR A 1 98 ? 13.708 -3.231 3.325 1.00 90.81 98 TYR A N 1
ATOM 760 C CA . TYR A 1 98 ? 12.996 -4.397 2.778 1.00 90.81 98 TYR A CA 1
ATOM 761 C C . TYR A 1 98 ? 13.554 -4.902 1.437 1.00 90.81 98 TYR A C 1
ATOM 763 O O . TYR A 1 98 ? 12.966 -5.792 0.817 1.00 90.81 98 TYR A O 1
ATOM 771 N N . MET A 1 99 ? 14.671 -4.349 0.963 1.00 91.88 99 MET A N 1
ATOM 772 C CA . MET A 1 99 ? 15.301 -4.745 -0.295 1.00 91.88 99 MET A CA 1
ATOM 773 C C . MET A 1 99 ? 15.922 -6.141 -0.194 1.00 91.88 99 MET A C 1
ATOM 775 O O . MET A 1 99 ? 16.618 -6.478 0.763 1.00 91.88 99 MET A O 1
ATOM 779 N N . ARG A 1 100 ? 15.681 -6.953 -1.221 1.00 89.81 100 ARG A N 1
ATOM 780 C CA . ARG A 1 100 ? 16.301 -8.263 -1.426 1.00 89.81 100 ARG A CA 1
ATOM 781 C C . ARG A 1 100 ? 17.548 -8.124 -2.302 1.00 89.81 100 ARG A C 1
ATOM 783 O O . ARG A 1 100 ? 17.685 -7.156 -3.044 1.00 89.81 100 ARG A O 1
ATOM 790 N N . ASN A 1 101 ? 18.403 -9.144 -2.283 1.00 87.19 101 ASN A N 1
ATOM 791 C CA . ASN A 1 101 ? 19.598 -9.242 -3.133 1.00 87.19 101 ASN A CA 1
ATOM 792 C C . ASN A 1 101 ? 19.301 -9.049 -4.632 1.00 87.19 101 ASN A C 1
ATOM 794 O O . ASN A 1 101 ? 20.139 -8.529 -5.358 1.00 87.19 101 ASN A O 1
ATOM 798 N N . ASP A 1 102 ? 18.097 -9.420 -5.072 1.00 86.06 102 ASP A N 1
ATOM 799 C CA . ASP A 1 102 ? 17.661 -9.345 -6.471 1.00 86.06 102 ASP A CA 1
ATOM 800 C C . ASP A 1 102 ? 17.197 -7.926 -6.885 1.00 86.06 102 ASP A C 1
ATOM 802 O O . ASP A 1 102 ? 16.729 -7.726 -8.002 1.00 86.06 102 ASP A O 1
ATOM 806 N N . GLY A 1 103 ? 17.245 -6.940 -5.977 1.00 85.88 103 GLY A N 1
ATOM 807 C CA . GLY A 1 103 ? 16.729 -5.578 -6.193 1.00 85.88 103 GLY A CA 1
ATOM 808 C C . GLY A 1 103 ? 15.206 -5.441 -6.051 1.00 85.88 103 GLY A C 1
ATOM 809 O O . GLY A 1 103 ? 14.664 -4.340 -6.135 1.00 85.88 103 GLY A O 1
ATOM 810 N N . SER A 1 104 ? 14.496 -6.543 -5.802 1.00 90.25 104 SER A N 1
ATOM 811 C CA . SER A 1 104 ? 13.068 -6.555 -5.463 1.00 90.25 104 SER A CA 1
ATOM 812 C C . SER A 1 104 ? 12.831 -6.237 -3.982 1.00 90.25 104 SER A C 1
ATOM 814 O O . SER A 1 104 ? 13.647 -6.598 -3.135 1.00 90.25 104 SER A O 1
ATOM 816 N N . VAL A 1 105 ? 11.679 -5.664 -3.646 1.00 93.06 105 VAL A N 1
ATOM 817 C CA . VAL A 1 105 ? 11.261 -5.372 -2.269 1.00 93.06 105 VAL A CA 1
ATOM 818 C C . VAL A 1 105 ? 10.419 -6.525 -1.717 1.00 93.06 105 VAL A C 1
ATOM 820 O O . VAL A 1 105 ? 9.437 -6.942 -2.334 1.00 93.06 105 VAL A O 1
ATOM 823 N N . ASN A 1 106 ? 10.781 -7.035 -0.538 1.00 93.19 106 ASN A N 1
ATOM 824 C CA . ASN A 1 106 ? 10.032 -8.076 0.163 1.00 93.19 106 ASN A CA 1
ATOM 825 C C . ASN A 1 106 ? 8.803 -7.480 0.868 1.00 93.19 106 ASN A C 1
ATOM 827 O O . ASN A 1 106 ? 8.854 -7.071 2.032 1.00 93.19 106 ASN A O 1
ATOM 831 N N . TYR A 1 107 ? 7.677 -7.440 0.155 1.00 92.81 107 TYR A N 1
ATOM 832 C CA . TYR A 1 107 ? 6.435 -6.886 0.691 1.00 92.81 107 TYR A CA 1
ATOM 833 C C . TYR A 1 107 ? 5.808 -7.772 1.775 1.00 92.81 107 TYR A C 1
ATOM 835 O O . TYR A 1 107 ? 5.052 -7.265 2.599 1.00 92.81 107 TYR A O 1
ATOM 843 N N . MET A 1 108 ? 6.097 -9.079 1.795 1.00 90.62 108 MET A N 1
ATOM 844 C CA . MET A 1 108 ? 5.555 -9.997 2.804 1.00 90.62 108 MET A CA 1
ATOM 845 C C . MET A 1 108 ? 6.098 -9.666 4.191 1.00 90.62 108 MET A C 1
ATOM 847 O O . MET A 1 108 ? 5.334 -9.586 5.153 1.00 90.62 108 MET A O 1
ATOM 851 N N . GLN A 1 109 ? 7.406 -9.413 4.288 1.00 89.88 109 GLN A N 1
ATOM 852 C CA . GLN A 1 109 ? 8.020 -8.959 5.532 1.00 89.88 109 GLN A CA 1
ATOM 853 C C . GLN A 1 109 ? 7.459 -7.599 5.957 1.00 89.88 109 GLN A C 1
ATOM 855 O O . GLN A 1 109 ? 7.116 -7.420 7.121 1.00 89.88 109 GLN A O 1
ATOM 860 N N . PHE A 1 110 ? 7.297 -6.668 5.014 1.00 91.31 110 PHE A N 1
ATOM 861 C CA . PHE A 1 110 ? 6.663 -5.379 5.282 1.00 91.31 110 PHE A CA 1
ATOM 862 C C . PHE A 1 110 ? 5.231 -5.530 5.823 1.00 91.31 110 PHE A C 1
ATOM 864 O O . PHE A 1 110 ? 4.912 -4.957 6.861 1.00 91.31 110 PHE A O 1
ATOM 871 N N . CYS A 1 111 ? 4.382 -6.337 5.177 1.00 90.19 111 CYS A N 1
ATOM 872 C CA . CYS A 1 111 ? 3.004 -6.559 5.625 1.00 90.19 111 CYS A CA 1
ATOM 873 C C . CYS A 1 111 ? 2.967 -7.157 7.031 1.00 90.19 111 CYS A C 1
ATOM 875 O O . CYS A 1 111 ? 2.209 -6.678 7.867 1.00 90.19 111 CYS A O 1
ATOM 877 N N . ASN A 1 112 ? 3.832 -8.136 7.315 1.00 87.81 112 ASN A N 1
ATOM 878 C CA . ASN A 1 112 ? 3.933 -8.715 8.649 1.00 87.81 112 ASN A CA 1
ATOM 879 C C . ASN A 1 112 ? 4.271 -7.642 9.694 1.00 87.81 112 ASN A C 1
ATOM 881 O O . ASN A 1 112 ? 3.575 -7.549 10.691 1.00 87.81 112 ASN A O 1
ATOM 885 N N . GLU A 1 113 ? 5.265 -6.781 9.472 1.00 87.50 113 GLU A N 1
ATOM 886 C CA . GLU A 1 113 ? 5.632 -5.719 10.433 1.00 87.50 113 GLU A CA 1
ATOM 887 C C . GLU A 1 113 ? 4.520 -4.680 10.667 1.00 87.50 113 GLU A C 1
ATOM 889 O O . GLU A 1 113 ? 4.362 -4.133 11.766 1.00 87.50 113 GLU A O 1
ATOM 894 N N . ILE A 1 114 ? 3.713 -4.399 9.643 1.00 86.88 114 ILE A N 1
ATOM 895 C CA . ILE A 1 114 ? 2.561 -3.505 9.785 1.00 86.88 114 ILE A CA 1
ATOM 896 C C . ILE A 1 114 ? 1.420 -4.197 10.548 1.00 86.88 114 ILE A C 1
ATOM 898 O O . ILE A 1 114 ? 0.839 -3.580 11.449 1.00 86.88 114 ILE A O 1
ATOM 902 N N . ASP A 1 115 ? 1.153 -5.470 10.240 1.00 81.75 115 ASP A N 1
ATOM 903 C CA . ASP A 1 115 ? 0.053 -6.269 10.795 1.00 81.75 115 ASP A CA 1
ATOM 904 C C . ASP A 1 115 ? 0.337 -6.800 12.214 1.00 81.75 115 ASP A C 1
ATOM 906 O O . ASP A 1 115 ? -0.590 -6.917 13.015 1.00 81.75 115 ASP A O 1
ATOM 910 N N . LEU A 1 116 ? 1.600 -7.074 12.571 1.00 67.69 116 LEU A N 1
ATOM 911 C CA . LEU A 1 116 ? 2.027 -7.695 13.840 1.00 67.69 116 LEU A CA 1
ATOM 912 C C . LEU A 1 116 ? 1.546 -6.943 15.092 1.00 67.69 116 LEU A C 1
ATOM 914 O O . LEU A 1 116 ? 1.370 -7.542 16.154 1.00 67.69 116 LEU A O 1
ATOM 918 N N . ASN A 1 117 ? 1.299 -5.636 14.992 1.00 58.31 117 ASN A N 1
ATOM 919 C CA . ASN A 1 117 ? 0.806 -4.826 16.109 1.00 58.31 117 ASN A CA 1
ATOM 920 C C . ASN A 1 117 ? -0.723 -4.823 16.242 1.00 58.31 117 ASN A C 1
ATOM 922 O O . ASN A 1 117 ? -1.238 -4.369 17.266 1.00 58.31 117 ASN A O 1
ATOM 926 N N . PHE A 1 118 ? -1.460 -5.328 15.251 1.00 57.94 118 PHE A N 1
ATOM 927 C CA . PHE A 1 118 ? -2.877 -5.624 15.402 1.00 57.94 118 PHE A CA 1
ATOM 928 C C . PHE A 1 118 ? -3.001 -7.046 15.946 1.00 57.94 118 PHE A C 1
ATOM 930 O O . PHE A 1 118 ? -3.114 -8.009 15.198 1.00 57.94 118 PHE A O 1
ATOM 937 N N . ASN A 1 119 ? -2.939 -7.191 17.269 1.00 54.66 119 ASN A N 1
ATOM 938 C CA . ASN A 1 119 ? -3.173 -8.479 17.906 1.00 54.66 119 ASN A CA 1
ATOM 939 C C . ASN A 1 119 ? -4.678 -8.622 18.205 1.00 54.66 119 ASN A C 1
ATOM 941 O O . ASN A 1 119 ? -5.132 -8.081 19.219 1.00 54.66 119 ASN A O 1
ATOM 945 N N . PRO A 1 120 ? -5.471 -9.336 17.376 1.00 55.41 120 PRO A N 1
ATOM 946 C CA . PRO A 1 120 ? -6.880 -9.595 17.675 1.00 55.41 120 PRO A CA 1
ATOM 947 C C . PRO A 1 120 ? -7.050 -10.418 18.962 1.00 55.41 120 PRO A C 1
ATOM 949 O O . PRO A 1 120 ? -8.115 -10.397 19.565 1.00 55.41 120 PRO A O 1
ATOM 952 N N . ASN A 1 121 ? -6.001 -11.087 19.449 1.00 53.16 121 ASN A N 1
ATOM 953 C CA . ASN A 1 121 ? -6.036 -11.814 20.718 1.00 53.16 121 ASN A CA 1
ATOM 954 C C . ASN A 1 121 ? -5.702 -10.918 21.924 1.00 53.16 121 ASN A C 1
ATOM 956 O O . ASN A 1 121 ? -5.768 -11.376 23.063 1.00 53.16 121 ASN A O 1
ATOM 960 N N . ASN A 1 122 ? -5.380 -9.636 21.711 1.00 57.19 122 ASN A N 1
ATOM 961 C CA . ASN A 1 122 ? -5.283 -8.640 22.780 1.00 57.19 122 ASN A CA 1
ATOM 962 C C . ASN A 1 122 ? -6.633 -7.944 23.051 1.00 57.19 122 ASN A C 1
ATOM 964 O O . ASN A 1 122 ? -6.680 -6.836 23.580 1.00 57.19 122 ASN A O 1
ATOM 968 N N . LEU A 1 123 ? -7.748 -8.621 22.748 1.00 60.84 123 LEU A N 1
ATOM 969 C CA . LEU A 1 123 ? -9.080 -8.347 23.299 1.00 60.84 123 LEU A CA 1
ATOM 970 C C . LEU A 1 123 ? -9.174 -8.821 24.770 1.00 60.84 123 LEU A C 1
ATOM 972 O O . LEU A 1 123 ? -10.132 -9.467 25.177 1.00 60.84 123 LEU A O 1
ATOM 976 N N . LYS A 1 124 ? -8.165 -8.530 25.602 1.00 60.12 124 LYS A N 1
ATOM 977 C CA . LYS A 1 124 ? -8.148 -8.961 27.015 1.00 60.12 124 LYS A CA 1
ATOM 978 C C . LYS A 1 124 ? -9.118 -8.196 27.915 1.00 60.12 124 LYS A C 1
ATOM 980 O O . LYS A 1 124 ? -9.217 -8.508 29.096 1.00 60.12 124 LYS A O 1
ATOM 985 N N . LYS A 1 125 ? -9.807 -7.184 27.391 1.00 60.69 125 LYS A N 1
ATOM 986 C CA . LYS A 1 125 ? -10.878 -6.524 28.131 1.00 60.69 125 LYS A CA 1
ATOM 987 C C . LYS A 1 125 ? -12.143 -7.313 27.867 1.00 60.69 125 LYS A C 1
ATOM 989 O O . LYS A 1 125 ? -12.591 -7.369 26.721 1.00 60.69 125 LYS A O 1
ATOM 994 N N . ASN A 1 126 ? -12.706 -7.929 28.903 1.00 66.12 126 ASN A N 1
ATOM 995 C CA . ASN A 1 126 ? -14.040 -8.482 28.751 1.00 66.12 126 ASN A CA 1
ATOM 996 C C . ASN A 1 126 ? -14.954 -7.329 28.316 1.00 66.12 126 ASN A C 1
ATOM 998 O O . ASN A 1 126 ? -14.808 -6.227 28.847 1.00 66.12 126 ASN A O 1
ATOM 1002 N N . PRO A 1 127 ? -15.908 -7.539 27.395 1.00 67.12 127 PRO A N 1
ATOM 1003 C CA . PRO A 1 127 ? -16.814 -6.473 26.963 1.00 67.12 127 PRO A CA 1
ATOM 1004 C C . PRO A 1 127 ? -17.532 -5.763 28.126 1.00 67.12 127 PRO A C 1
ATOM 1006 O O . PRO A 1 127 ? -17.883 -4.596 28.008 1.00 67.12 127 PRO A O 1
ATOM 1009 N N . ARG A 1 128 ? -17.694 -6.449 29.270 1.00 68.50 128 ARG A N 1
ATOM 1010 C CA . ARG A 1 128 ? -18.239 -5.905 30.527 1.00 68.50 128 ARG A CA 1
ATOM 1011 C C . ARG A 1 128 ? -17.337 -4.858 31.196 1.00 68.50 128 ARG A C 1
ATOM 1013 O O . ARG A 1 128 ? -17.844 -3.927 31.811 1.00 68.50 128 ARG A O 1
ATOM 1020 N N . ASP A 1 129 ? -16.023 -4.977 31.035 1.00 68.75 129 ASP A N 1
ATOM 1021 C CA . ASP A 1 129 ? -15.027 -4.085 31.643 1.00 68.75 129 ASP A CA 1
ATOM 1022 C C . ASP A 1 129 ? -14.829 -2.796 30.816 1.00 68.75 129 ASP A C 1
ATOM 1024 O O . ASP A 1 129 ? -14.099 -1.893 31.217 1.00 68.75 129 ASP A O 1
ATOM 1028 N N . GLN A 1 130 ? -15.473 -2.695 29.645 1.00 68.00 130 GLN A N 1
ATOM 1029 C CA . GLN A 1 130 ? -15.497 -1.503 28.791 1.00 68.00 130 GLN A CA 1
ATOM 1030 C C . GLN A 1 130 ? -16.755 -0.657 29.054 1.00 68.00 130 GLN A C 1
ATOM 1032 O O . GLN A 1 130 ? -17.389 -0.149 28.131 1.00 68.00 130 GLN A O 1
ATOM 1037 N N . THR A 1 131 ? -17.142 -0.517 30.320 1.00 68.50 131 THR A N 1
ATOM 1038 C CA . THR A 1 131 ? -18.232 0.384 30.704 1.00 68.50 131 THR A CA 1
ATOM 1039 C C . THR A 1 131 ? -17.629 1.746 31.036 1.00 68.50 131 THR A C 1
ATOM 1041 O O . THR A 1 131 ? -16.748 1.851 31.885 1.00 68.50 131 THR A O 1
ATOM 1044 N N . VAL A 1 132 ? -18.058 2.796 30.333 1.00 72.31 132 VAL A N 1
ATOM 1045 C CA . VAL A 1 132 ? -17.774 4.177 30.739 1.00 72.31 132 VAL A CA 1
ATOM 1046 C C . VAL A 1 132 ? -18.729 4.473 31.887 1.00 72.31 132 VAL A C 1
ATOM 1048 O O . VAL A 1 132 ? -19.926 4.632 31.650 1.00 72.31 132 VAL A O 1
ATOM 1051 N N . GLU A 1 133 ? -18.232 4.492 33.123 1.00 69.56 133 GLU A N 1
ATOM 1052 C CA . GLU A 1 133 ? -19.007 5.025 34.243 1.00 69.56 133 GLU A CA 1
ATOM 1053 C C . GLU A 1 133 ? -19.242 6.510 33.971 1.00 69.56 133 GLU A C 1
ATOM 1055 O O . GLU A 1 133 ? -18.345 7.345 34.100 1.00 69.56 133 GLU A O 1
ATOM 1060 N N . VAL A 1 134 ? -20.440 6.835 33.487 1.00 74.38 134 VAL A N 1
ATOM 1061 C CA . VAL A 1 134 ? -20.886 8.220 33.391 1.00 74.38 134 VAL A CA 1
ATOM 1062 C C . VAL A 1 134 ? -20.969 8.737 34.823 1.00 74.38 134 VAL A C 1
ATOM 1064 O O . VAL A 1 134 ? -21.724 8.154 35.605 1.00 74.38 134 VAL A O 1
ATOM 1067 N N . PRO A 1 135 ? -20.219 9.792 35.196 1.00 71.06 135 PRO A N 1
ATOM 1068 C CA . PRO A 1 135 ? -20.427 10.418 36.488 1.00 71.06 135 PRO A CA 1
ATOM 1069 C C . PRO A 1 135 ? -21.900 10.805 36.565 1.00 71.06 135 PRO A C 1
ATOM 1071 O O . PRO A 1 135 ? -22.428 11.431 35.642 1.00 71.06 135 PRO A O 1
ATOM 1074 N N . GLU A 1 136 ? -22.565 10.368 37.632 1.00 69.31 136 GLU A N 1
ATOM 1075 C CA . GLU A 1 136 ? -23.957 10.694 37.895 1.00 69.31 136 GLU A CA 1
ATOM 1076 C C . GLU A 1 136 ? -24.085 12.216 37.958 1.00 69.31 136 GLU A C 1
ATOM 1078 O O . GLU A 1 136 ? -23.844 12.845 38.988 1.00 69.31 136 GLU A O 1
ATOM 1083 N N . PHE A 1 137 ? -24.453 12.849 36.845 1.00 69.19 137 PHE A N 1
ATOM 1084 C CA . PHE A 1 137 ? -24.907 14.221 36.907 1.00 69.19 137 PHE A CA 1
ATOM 1085 C C . PHE A 1 137 ? -26.317 14.163 37.488 1.00 69.19 137 PHE A C 1
ATOM 1087 O O . PHE A 1 137 ? -27.299 13.948 36.775 1.00 69.19 137 PHE A O 1
ATOM 1094 N N . LEU A 1 138 ? -26.385 14.270 38.818 1.00 62.56 138 LEU A N 1
ATOM 1095 C CA . LEU A 1 138 ? -27.580 14.462 39.639 1.00 62.56 138 LEU A CA 1
ATOM 1096 C C . LEU A 1 138 ? -28.315 15.736 39.186 1.00 62.56 138 LEU A C 1
ATOM 1098 O O . LEU A 1 138 ? -28.254 16.778 39.827 1.00 62.56 138 LEU A O 1
ATOM 1102 N N . GLY A 1 139 ? -28.976 15.665 38.033 1.00 62.38 139 GLY A N 1
ATOM 1103 C CA . GLY A 1 139 ? -29.697 16.779 37.421 1.00 62.38 139 GLY A CA 1
ATOM 1104 C C . GLY A 1 139 ? -31.199 16.549 37.301 1.00 62.38 139 GLY A C 1
ATOM 1105 O O . GLY A 1 139 ? -31.933 17.461 36.933 1.00 62.38 139 GLY A O 1
ATOM 1106 N N . THR A 1 140 ? -31.707 15.355 37.6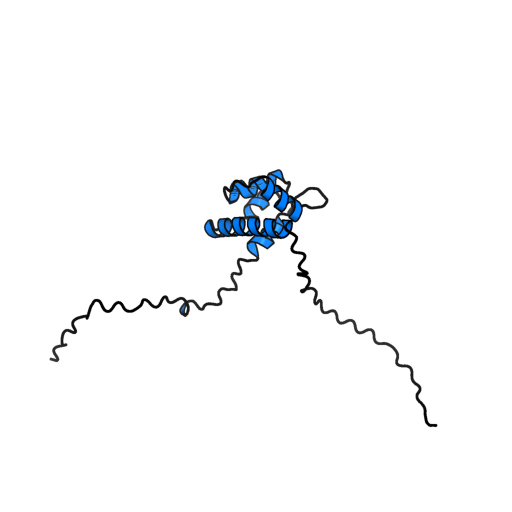04 1.00 62.38 140 THR A N 1
ATOM 1107 C CA . THR A 1 140 ? -33.156 15.135 37.637 1.00 62.38 140 THR A CA 1
ATOM 1108 C C . THR A 1 140 ? -33.508 14.192 38.772 1.00 62.38 140 THR A C 1
ATOM 1110 O O . THR A 1 140 ? -33.475 12.970 38.639 1.00 62.38 140 THR A O 1
ATOM 1113 N N . ILE A 1 141 ? -33.869 14.782 39.913 1.00 63.44 141 ILE A N 1
ATOM 1114 C CA . ILE A 1 141 ? -34.609 14.075 40.954 1.00 63.44 141 ILE A CA 1
ATOM 1115 C C . ILE A 1 141 ? -35.933 13.661 40.310 1.00 63.44 141 ILE A C 1
ATOM 1117 O O . ILE A 1 141 ? -36.835 14.477 40.123 1.00 63.44 141 ILE A O 1
ATOM 1121 N N . ARG A 1 142 ? -36.034 12.394 39.906 1.00 58.62 142 ARG A N 1
ATOM 1122 C CA . ARG A 1 142 ? -37.304 11.799 39.492 1.00 58.62 142 ARG A CA 1
ATOM 1123 C C . ARG A 1 142 ? -38.274 11.930 40.664 1.00 58.62 142 ARG A C 1
ATOM 1125 O O . ARG A 1 142 ? -38.021 11.388 41.738 1.00 58.62 142 ARG A O 1
ATOM 1132 N N . SER A 1 143 ? -39.353 12.686 40.481 1.00 59.81 143 SER A N 1
ATOM 1133 C CA . SER A 1 143 ? -40.396 12.798 41.494 1.00 59.81 143 SER A CA 1
ATOM 1134 C C . SER A 1 143 ? -40.994 11.411 41.721 1.00 59.81 143 SER A C 1
ATOM 1136 O O . SER A 1 143 ? -41.578 10.805 40.822 1.00 59.81 143 SER A O 1
ATOM 1138 N N . VAL A 1 144 ? -40.800 10.864 42.919 1.00 65.06 144 VAL A N 1
ATOM 1139 C CA . VAL A 1 144 ? -41.445 9.611 43.306 1.00 65.06 144 VAL A CA 1
ATOM 1140 C C . VAL A 1 144 ? -42.923 9.940 43.502 1.00 65.06 144 VAL A C 1
ATOM 1142 O O . VAL A 1 144 ? -43.291 10.579 44.485 1.00 65.06 144 VAL A O 1
ATOM 1145 N N . ARG A 1 145 ? -43.781 9.569 42.543 1.00 61.53 145 ARG A N 1
ATOM 1146 C CA . ARG A 1 145 ? -45.232 9.624 42.765 1.00 61.53 145 ARG A CA 1
ATOM 1147 C C . ARG A 1 145 ? -45.577 8.562 43.812 1.00 61.53 145 ARG A C 1
ATOM 1149 O O . ARG A 1 145 ? -45.212 7.405 43.597 1.00 61.53 145 ARG A O 1
ATOM 1156 N N . PRO A 1 146 ? -46.257 8.906 44.917 1.00 63.47 146 PRO A N 1
ATOM 1157 C CA . PRO A 1 146 ? -46.691 7.900 45.871 1.00 63.47 146 PRO A CA 1
ATOM 1158 C C . PRO A 1 146 ? -47.661 6.946 45.171 1.00 63.47 146 PRO A C 1
ATOM 1160 O O . PRO A 1 146 ? -48.651 7.382 44.583 1.00 63.47 146 PRO A O 1
ATOM 1163 N N . SER A 1 147 ? -47.360 5.649 45.209 1.00 63.09 147 SER A N 1
ATOM 1164 C CA . SER A 1 147 ? -48.306 4.608 44.817 1.00 63.09 147 SER A CA 1
ATOM 1165 C C . SER A 1 147 ? -49.459 4.638 45.813 1.00 63.09 147 SER A C 1
ATOM 1167 O O . SER A 1 147 ? -49.269 4.273 46.970 1.00 63.09 147 SER A O 1
ATOM 1169 N N . ALA A 1 148 ? -50.636 5.092 45.383 1.00 58.31 148 ALA A N 1
ATOM 1170 C CA . ALA A 1 148 ? -51.851 4.949 46.170 1.00 58.31 148 ALA A CA 1
ATOM 1171 C C . ALA A 1 148 ? -52.143 3.450 46.330 1.00 58.31 148 ALA A C 1
ATOM 1173 O O . ALA A 1 148 ? -52.473 2.765 45.363 1.00 58.31 148 ALA A O 1
ATOM 1174 N N . SER A 1 149 ? -51.948 2.936 47.540 1.00 60.75 149 SER A N 1
ATOM 1175 C CA . SER A 1 149 ? -52.430 1.622 47.952 1.00 60.75 149 SER A CA 1
ATOM 1176 C C . SER A 1 149 ? -53.956 1.674 48.050 1.00 60.75 149 SER A C 1
ATOM 1178 O O . SER A 1 149 ? -54.480 2.461 48.841 1.00 60.75 149 SER A O 1
ATOM 1180 N N . TYR A 1 150 ? -54.627 0.884 47.208 1.00 55.91 150 TYR A N 1
ATOM 1181 C CA . TYR A 1 150 ? -56.056 0.565 47.300 1.00 55.91 150 TYR A CA 1
ATOM 1182 C C . TYR A 1 150 ? -56.290 -0.573 48.293 1.00 55.91 150 TYR A C 1
ATOM 1184 O O . TYR A 1 150 ? -55.418 -1.472 48.355 1.00 55.91 150 TYR A O 1
#

Foldseek 3Di:
DDDDDDDDDDDDPDDDDDDPPDDPPPDPPDVLNVLLVVLLVVLLVQCVVVVHQLVVLCCVQCVVPPQWAALVSVVVSSCVGRVDDDDPSNSVSQQVVQADPVNTGRVNVSSCSSCVVPDPVVVPQDPVNPDDPDPPPPPDPDPDDDDPDD

Sequence (150 aa):
MSGSTSTFLNGSCGFLSNTGHNCVWRIRLTMAAAVAQGVESRIRTLAQTKRIRIKDYFQDFDKLKGGAVTENQFFRCLWSALGLQMDAKDAEVLKQKYMRNDGSVNYMQFCNEIDLNFNPNNLKKNPRDQTVEVPEFLGTIRSVRPSASY

Secondary structure (DSSP, 8-state):
------------------------------HHHHHHHHHHHHHHHHHHHHT--HHHHHHTT-TT--S-B-HHHHHHHHHHHH-----HHHHHHHHHHHB-TTS-B-HHHHHHHHHTT--GGG--S-GGG---------------------

pLDDT: mean 73.83, std 17.5, range [37.0, 93.19]

Organism: Magallana gigas (NCBI:txid29159)

InterPro domains:
  IPR011992 EF-hand domain pair [SSF47473] (42-113)
  IPR052603 EF-hand calcium-binding domain-containing protein 6 [PTHR20875] (21-130)